Protein AF-A0A2E3EI99-F1 (afdb_monomer_lite)

Radius of gyration: 11.95 Å; chains: 1; bounding box: 28×20×27 Å

pLDDT: mean 89.31, std 14.93, range [43.47, 98.25]

Secondary structure (DSSP, 8-state):
-HHHHHHHHHTT-HHHHHHHHTSS---HHHHHHHHHHHHHH---HHHHHHHHHHHHHHHH----TT---

Sequence (69 aa):
MARLFDDYLSSGRQAEAWATLNSTGWSLPDARAAAERLAAATDRPLLTLQLRAWIAFSQQTDIPERYGY

Foldseek 3Di:
DLVQLCVCLVVVVLVVNVVVLPDFDDQLVRSLVSLVSSLVSDPDVVSVVVSVVVSVVSVPDPDPSPDGD

Structure (mmCIF, N/CA/C/O backbone):
data_AF-A0A2E3EI99-F1
#
_entry.id   AF-A0A2E3EI99-F1
#
loop_
_atom_site.group_PDB
_atom_site.id
_atom_site.type_symbol
_atom_site.label_atom_id
_atom_site.label_alt_id
_atom_site.label_comp_id
_atom_site.label_asym_id
_atom_site.label_entity_id
_atom_site.label_seq_id
_atom_site.pdbx_PDB_ins_code
_atom_site.Cartn_x
_atom_site.Cartn_y
_atom_site.Cartn_z
_atom_site.occupancy
_ato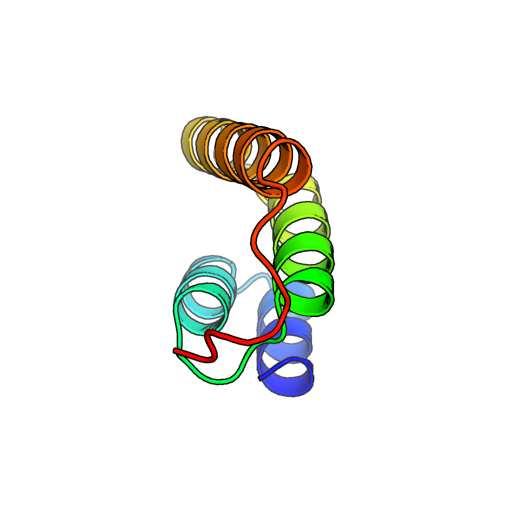m_site.B_iso_or_equiv
_atom_site.auth_seq_id
_atom_site.auth_comp_id
_atom_site.auth_asym_id
_atom_site.auth_atom_id
_atom_site.pdbx_PDB_model_num
ATOM 1 N N . MET A 1 1 ? 0.222 -10.561 -5.631 1.00 83.06 1 MET A N 1
ATOM 2 C CA . MET A 1 1 ? 0.389 -9.632 -4.494 1.00 83.06 1 MET A CA 1
ATOM 3 C C . MET A 1 1 ? -0.645 -8.516 -4.480 1.00 83.06 1 MET A C 1
ATOM 5 O O . MET A 1 1 ? -1.306 -8.380 -3.461 1.00 83.06 1 MET A O 1
ATOM 9 N N . ALA A 1 2 ? -0.871 -7.803 -5.592 1.00 86.56 2 ALA A N 1
ATOM 10 C CA . ALA A 1 2 ? -1.833 -6.692 -5.664 1.00 86.56 2 ALA A CA 1
ATOM 11 C C . ALA A 1 2 ? -3.228 -7.005 -5.085 1.00 86.56 2 ALA A C 1
ATOM 13 O O . ALA A 1 2 ? -3.671 -6.308 -4.183 1.00 86.56 2 ALA A O 1
ATOM 14 N N . ARG A 1 3 ? -3.861 -8.114 -5.495 1.00 92.69 3 ARG A N 1
ATOM 15 C CA . ARG A 1 3 ? -5.186 -8.500 -4.974 1.00 92.69 3 ARG A CA 1
ATOM 16 C C . ARG A 1 3 ? -5.214 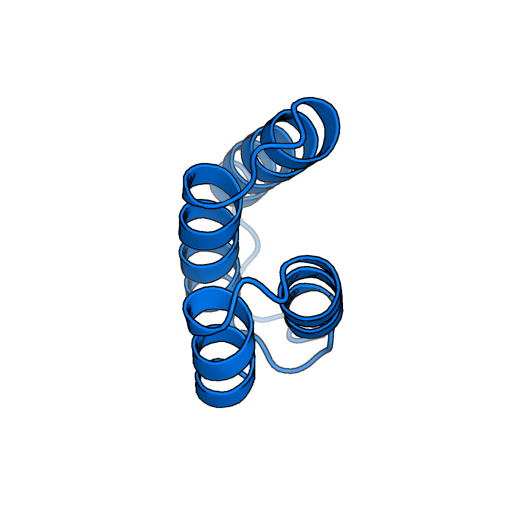-8.699 -3.453 1.00 92.69 3 ARG A C 1
ATOM 18 O O . ARG A 1 3 ? -6.106 -8.201 -2.788 1.00 92.69 3 ARG A O 1
ATOM 25 N N . LEU A 1 4 ? -4.220 -9.397 -2.904 1.00 95.50 4 LEU A N 1
ATOM 26 C CA . LEU A 1 4 ? -4.137 -9.648 -1.463 1.00 95.50 4 LEU A CA 1
ATOM 27 C C . LEU A 1 4 ? -3.883 -8.350 -0.679 1.00 95.50 4 LEU A C 1
ATOM 29 O O . LEU A 1 4 ? -4.445 -8.146 0.393 1.00 95.50 4 LEU A O 1
ATOM 33 N N . PHE A 1 5 ? -3.058 -7.461 -1.237 1.00 97.94 5 PHE A N 1
ATOM 34 C CA . PHE A 1 5 ? -2.849 -6.122 -0.697 1.00 97.94 5 PHE A CA 1
ATOM 35 C C . PHE A 1 5 ? -4.162 -5.324 -0.667 1.00 97.94 5 PHE A C 1
ATOM 37 O O . PHE A 1 5 ? -4.476 -4.736 0.364 1.00 97.94 5 PHE A O 1
ATOM 44 N N . ASP A 1 6 ? -4.939 -5.343 -1.753 1.00 97.00 6 ASP A N 1
ATOM 45 C CA . ASP A 1 6 ? -6.221 -4.633 -1.857 1.00 97.00 6 ASP A CA 1
ATOM 46 C C . ASP A 1 6 ? -7.249 -5.161 -0.847 1.00 97.00 6 ASP A C 1
ATOM 48 O O . ASP A 1 6 ? -7.931 -4.377 -0.180 1.00 97.00 6 ASP A O 1
ATOM 52 N N . ASP A 1 7 ? -7.313 -6.483 -0.676 1.00 98.00 7 ASP A N 1
ATOM 53 C CA . ASP A 1 7 ? -8.190 -7.136 0.297 1.00 98.00 7 ASP A CA 1
ATOM 54 C C . ASP A 1 7 ? -7.834 -6.708 1.735 1.00 98.00 7 ASP A C 1
ATOM 56 O O . ASP A 1 7 ? -8.714 -6.365 2.531 1.00 98.00 7 ASP A O 1
ATOM 60 N N . TYR A 1 8 ? -6.541 -6.654 2.077 1.00 98.00 8 TYR A N 1
ATOM 61 C CA . TYR A 1 8 ? -6.101 -6.173 3.389 1.00 98.00 8 TYR A CA 1
ATOM 62 C C . TYR A 1 8 ? -6.346 -4.678 3.583 1.00 98.00 8 TYR A C 1
ATOM 64 O O . TYR A 1 8 ? -6.845 -4.275 4.635 1.00 98.00 8 TYR A O 1
ATOM 72 N N . LEU A 1 9 ? -6.026 -3.857 2.582 1.00 97.19 9 LEU A N 1
ATOM 73 C CA . LEU A 1 9 ? -6.171 -2.410 2.671 1.00 97.19 9 LEU A CA 1
ATOM 74 C C . LEU A 1 9 ? -7.643 -2.006 2.837 1.00 97.19 9 LEU A C 1
ATOM 76 O O . LEU A 1 9 ? -7.963 -1.223 3.729 1.00 97.19 9 LEU A O 1
ATOM 80 N N . SER A 1 10 ? -8.541 -2.590 2.035 1.00 96.88 10 SER A N 1
ATOM 81 C CA . SER A 1 10 ? -9.990 -2.339 2.110 1.00 96.88 10 SER A CA 1
ATOM 82 C C . SER A 1 10 ? -10.617 -2.817 3.424 1.00 96.88 10 SER A C 1
ATOM 84 O O . SER A 1 10 ? -11.589 -2.229 3.892 1.00 96.88 10 SER A O 1
ATOM 86 N N . SER A 1 11 ? -10.025 -3.829 4.061 1.00 97.19 11 SER A N 1
ATOM 87 C CA . SER A 1 11 ? -10.454 -4.348 5.366 1.00 97.19 11 SER A CA 1
ATOM 88 C C . SER A 1 11 ? -9.844 -3.598 6.563 1.00 97.19 11 SER A C 1
ATOM 90 O O . SER A 1 11 ? -9.996 -4.040 7.700 1.00 97.19 11 SER A O 1
ATOM 92 N N . GLY A 1 12 ? -9.094 -2.510 6.341 1.00 95.69 12 GLY A N 1
ATOM 93 C CA . GLY A 1 12 ? -8.400 -1.765 7.403 1.00 95.69 12 GLY A CA 1
ATOM 94 C C . GLY A 1 12 ? -7.198 -2.500 8.016 1.00 95.69 12 GLY A C 1
ATOM 95 O O . GLY A 1 12 ? -6.613 -2.041 8.999 1.00 95.69 12 GLY A O 1
ATOM 96 N N . ARG A 1 13 ? -6.780 -3.627 7.431 1.00 96.38 13 ARG A N 1
ATOM 97 C CA . ARG A 1 13 ? -5.677 -4.481 7.897 1.00 96.38 13 ARG A CA 1
ATOM 98 C C . ARG A 1 13 ? -4.331 -3.951 7.401 1.00 96.38 13 ARG A C 1
ATOM 100 O O . ARG A 1 13 ? -3.625 -4.569 6.607 1.00 96.38 13 ARG A O 1
ATOM 107 N N . GLN A 1 14 ? -3.985 -2.747 7.853 1.00 94.75 14 GLN A N 1
ATOM 108 C CA . GLN A 1 14 ? -2.831 -1.987 7.355 1.00 94.75 14 GLN A CA 1
ATOM 109 C C . GLN A 1 14 ? -1.481 -2.680 7.612 1.00 94.75 14 GLN A C 1
ATOM 111 O O . GLN A 1 14 ? -0.544 -2.487 6.841 1.00 94.75 14 GLN A O 1
ATOM 116 N N . ALA A 1 15 ? -1.355 -3.477 8.680 1.00 94.88 15 ALA A N 1
ATOM 117 C CA . ALA A 1 15 ? -0.118 -4.206 8.975 1.00 94.88 15 ALA A CA 1
ATOM 118 C C . ALA A 1 15 ? 0.133 -5.325 7.952 1.00 94.88 15 ALA A C 1
ATOM 120 O O . ALA A 1 15 ? 1.253 -5.500 7.479 1.00 94.88 15 ALA A O 1
ATOM 121 N N . GLU A 1 16 ? -0.915 -6.041 7.559 1.00 97.06 16 GLU A N 1
ATOM 122 C CA . GLU A 1 16 ? -0.859 -7.086 6.545 1.00 97.06 16 GLU A CA 1
ATOM 123 C C . GLU A 1 16 ? -0.720 -6.505 5.135 1.00 97.06 16 GLU A C 1
ATOM 125 O O . GLU A 1 16 ? 0.018 -7.055 4.316 1.00 97.06 16 GLU A O 1
ATOM 130 N N . ALA A 1 17 ? -1.339 -5.351 4.866 1.00 97.12 17 ALA A N 1
ATOM 131 C CA . ALA A 1 17 ? -1.094 -4.591 3.641 1.00 97.12 17 ALA A CA 1
ATOM 132 C C . ALA A 1 17 ? 0.387 -4.171 3.537 1.00 97.12 17 ALA A C 1
ATOM 134 O O . ALA A 1 17 ? 1.023 -4.398 2.508 1.00 97.12 17 ALA A O 1
ATOM 135 N N . TRP A 1 18 ? 0.975 -3.652 4.622 1.00 96.31 18 TRP A N 1
ATOM 136 C CA . TRP A 1 18 ? 2.408 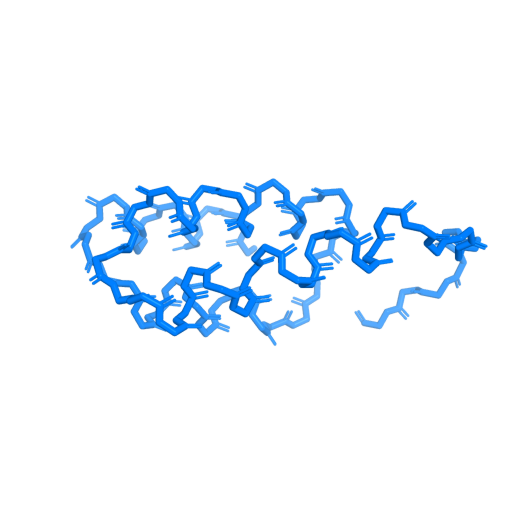-3.348 4.703 1.00 96.31 18 TRP A CA 1
ATOM 137 C C . TRP A 1 18 ? 3.285 -4.592 4.497 1.00 96.31 18 TRP A C 1
ATOM 139 O O . TRP A 1 18 ? 4.229 -4.551 3.709 1.00 96.31 18 TRP A O 1
ATOM 149 N N . ALA A 1 19 ? 2.968 -5.711 5.152 1.00 96.75 19 ALA A N 1
ATOM 150 C CA . ALA A 1 19 ? 3.709 -6.961 4.981 1.00 96.75 19 ALA A CA 1
ATOM 151 C C . ALA A 1 19 ? 3.648 -7.474 3.532 1.00 96.75 19 ALA A C 1
ATOM 153 O O . ALA A 1 19 ? 4.659 -7.913 2.992 1.00 96.75 19 ALA A O 1
ATOM 154 N N . THR A 1 20 ? 2.487 -7.356 2.881 1.00 97.38 20 THR A N 1
ATOM 155 C CA . THR A 1 20 ? 2.310 -7.738 1.472 1.00 97.38 20 THR A CA 1
ATOM 156 C C . THR A 1 20 ? 3.093 -6.816 0.540 1.00 97.38 20 THR A C 1
ATOM 158 O O . THR A 1 20 ? 3.671 -7.285 -0.431 1.00 97.38 20 THR A O 1
ATOM 161 N N . LEU A 1 21 ? 3.165 -5.514 0.828 1.00 96.25 21 LEU A N 1
ATOM 162 C CA . LEU A 1 21 ? 3.997 -4.581 0.062 1.00 96.25 21 LEU A CA 1
ATOM 163 C C . LEU A 1 21 ? 5.500 -4.898 0.181 1.00 96.25 21 LEU A C 1
ATOM 165 O O . LEU A 1 21 ? 6.241 -4.691 -0.771 1.00 96.25 21 LEU A O 1
ATOM 169 N N . ASN A 1 22 ? 5.943 -5.426 1.324 1.00 94.81 22 ASN A N 1
ATOM 170 C CA . ASN A 1 22 ? 7.338 -5.824 1.551 1.00 94.81 22 ASN A CA 1
ATOM 171 C C . ASN A 1 22 ? 7.660 -7.256 1.083 1.00 94.81 22 ASN A C 1
ATOM 173 O O . ASN A 1 22 ? 8.779 -7.726 1.290 1.00 94.81 22 ASN A O 1
ATOM 177 N N . SER A 1 23 ? 6.708 -7.973 0.479 1.00 94.50 23 SER A N 1
ATOM 178 C CA . SER A 1 23 ? 6.983 -9.282 -0.118 1.00 94.50 23 SER A CA 1
ATOM 179 C C . SER A 1 23 ? 7.646 -9.146 -1.492 1.00 94.50 23 SER A C 1
ATOM 181 O O . SER A 1 23 ? 7.602 -8.092 -2.119 1.00 94.50 23 SER A O 1
ATOM 183 N N . THR A 1 24 ? 8.199 -10.237 -2.016 1.00 89.75 24 THR A N 1
ATOM 184 C CA . THR A 1 24 ? 8.719 -10.295 -3.392 1.00 89.75 24 THR A CA 1
ATOM 185 C C . THR A 1 24 ? 7.596 -10.334 -4.440 1.00 89.75 24 THR A C 1
ATOM 187 O O . THR A 1 24 ? 6.421 -10.549 -4.115 1.00 89.75 24 THR A O 1
ATOM 190 N N . GLY A 1 25 ? 7.955 -10.140 -5.715 1.00 89.31 25 GLY A N 1
ATOM 191 C CA . GLY A 1 25 ? 7.045 -10.312 -6.857 1.00 89.31 25 GLY A CA 1
ATOM 192 C C . GLY A 1 25 ? 6.237 -9.073 -7.253 1.00 89.31 25 GLY A C 1
ATOM 193 O O . GLY A 1 25 ? 5.278 -9.191 -8.017 1.00 89.31 25 GLY A O 1
ATOM 194 N N . TRP A 1 26 ? 6.598 -7.896 -6.742 1.00 94.12 26 TRP A N 1
ATOM 195 C CA . TRP A 1 26 ? 6.072 -6.624 -7.228 1.00 94.12 26 TRP A CA 1
ATOM 196 C C . TRP A 1 26 ? 6.936 -6.083 -8.362 1.00 94.12 26 TRP A C 1
ATOM 198 O O . TRP A 1 26 ? 8.163 -6.097 -8.275 1.00 94.12 26 TRP A O 1
ATOM 208 N N . SER A 1 27 ? 6.300 -5.530 -9.393 1.00 92.38 27 SER A N 1
ATOM 209 C CA . SER A 1 27 ? 6.995 -4.575 -10.252 1.00 92.38 27 SER A CA 1
ATOM 210 C C . SER A 1 27 ? 7.224 -3.274 -9.471 1.00 92.38 27 SER A C 1
ATOM 212 O O . SER A 1 27 ? 6.447 -2.930 -8.574 1.00 92.38 27 SER A O 1
ATOM 214 N N . LEU A 1 28 ? 8.276 -2.522 -9.807 1.00 91.25 28 LEU A N 1
ATOM 215 C CA . LEU A 1 28 ? 8.534 -1.234 -9.158 1.00 91.25 28 LEU A CA 1
ATOM 216 C C . LEU A 1 28 ? 7.359 -0.241 -9.319 1.00 91.25 28 LEU A C 1
ATOM 218 O O . LEU A 1 28 ? 6.992 0.385 -8.321 1.00 91.25 28 LEU A O 1
ATOM 222 N N . PRO A 1 29 ? 6.715 -0.108 -10.500 1.00 92.31 29 PRO A N 1
ATOM 223 C CA . PRO A 1 29 ? 5.509 0.709 -10.642 1.00 92.31 29 PRO A CA 1
ATOM 224 C C . PRO A 1 29 ? 4.355 0.260 -9.733 1.00 92.31 29 PRO A C 1
ATOM 226 O O . PRO A 1 29 ? 3.745 1.100 -9.069 1.00 92.31 29 PRO A O 1
ATOM 229 N N . ASP A 1 30 ? 4.088 -1.047 -9.639 1.00 94.88 30 ASP A N 1
ATOM 230 C CA . ASP A 1 30 ? 2.989 -1.560 -8.812 1.00 94.88 30 ASP A CA 1
ATOM 231 C C . ASP A 1 30 ? 3.258 -1.355 -7.317 1.00 94.88 30 ASP A C 1
ATOM 233 O O . ASP A 1 30 ? 2.352 -0.984 -6.566 1.00 94.88 30 ASP A O 1
ATOM 237 N N . ALA A 1 31 ? 4.508 -1.551 -6.882 1.00 96.19 31 ALA A N 1
ATOM 238 C CA . ALA A 1 31 ? 4.923 -1.296 -5.507 1.00 96.19 31 ALA A CA 1
ATOM 239 C C . ALA A 1 31 ? 4.771 0.190 -5.140 1.00 96.19 31 ALA A C 1
ATOM 241 O O . ALA A 1 31 ? 4.279 0.505 -4.058 1.00 96.19 31 ALA A O 1
ATOM 242 N N . ARG A 1 32 ? 5.118 1.116 -6.047 1.00 96.25 32 ARG A N 1
ATOM 243 C CA . ARG A 1 32 ? 4.882 2.560 -5.856 1.00 96.25 32 ARG A CA 1
ATOM 244 C C . ARG A 1 32 ? 3.399 2.877 -5.707 1.00 96.25 32 ARG A C 1
ATOM 246 O O . ARG A 1 32 ? 3.012 3.501 -4.722 1.00 96.25 32 ARG A O 1
ATOM 253 N N . ALA A 1 33 ? 2.565 2.384 -6.620 1.00 96.75 33 ALA A N 1
ATOM 254 C CA . ALA A 1 33 ? 1.124 2.605 -6.554 1.00 96.75 33 ALA A CA 1
ATOM 255 C C . ALA A 1 33 ? 0.505 2.015 -5.273 1.00 96.75 33 ALA A C 1
ATOM 257 O O . ALA A 1 33 ? -0.411 2.590 -4.686 1.00 96.75 33 ALA A O 1
ATOM 258 N N . ALA A 1 34 ? 0.981 0.858 -4.807 1.00 97.88 34 ALA A N 1
ATOM 259 C CA . ALA A 1 34 ? 0.568 0.281 -3.528 1.00 97.88 34 ALA A CA 1
ATOM 260 C C . ALA A 1 34 ? 1.046 1.116 -2.326 1.00 97.88 34 ALA A C 1
ATOM 262 O O . ALA A 1 34 ? 0.263 1.368 -1.409 1.00 97.88 34 ALA A O 1
ATOM 263 N N . ALA A 1 35 ? 2.286 1.610 -2.345 1.00 97.94 35 ALA A N 1
ATOM 264 C CA . ALA A 1 35 ? 2.820 2.479 -1.301 1.00 97.94 35 ALA A CA 1
ATOM 265 C C . ALA A 1 35 ? 2.033 3.793 -1.171 1.00 97.94 35 ALA A C 1
ATOM 267 O O . ALA A 1 35 ? 1.734 4.210 -0.052 1.00 97.94 35 ALA A O 1
ATOM 268 N N . GLU A 1 36 ? 1.646 4.417 -2.288 1.00 98.12 36 GLU A N 1
ATOM 269 C CA . GLU A 1 36 ? 0.813 5.629 -2.299 1.00 98.12 36 GLU A CA 1
ATOM 270 C C . GLU A 1 36 ? -0.548 5.381 -1.642 1.00 98.12 36 GLU A C 1
ATOM 272 O O . GLU A 1 36 ? -0.972 6.135 -0.762 1.00 98.12 36 GLU A O 1
ATOM 277 N N . ARG A 1 37 ? -1.206 4.278 -2.013 1.00 98.25 37 ARG A N 1
ATOM 278 C CA . ARG A 1 37 ? -2.510 3.894 -1.458 1.00 98.25 37 ARG A CA 1
ATOM 279 C C . ARG A 1 37 ? -2.429 3.577 0.033 1.00 98.25 37 ARG A C 1
ATOM 281 O O . ARG A 1 37 ? -3.284 4.024 0.793 1.00 98.25 37 ARG A O 1
ATOM 288 N N . LEU A 1 38 ? -1.387 2.871 0.476 1.00 98.00 38 LEU A N 1
ATOM 289 C CA . LEU A 1 38 ? -1.173 2.607 1.901 1.00 98.00 38 LEU A CA 1
ATOM 290 C C . LEU A 1 38 ? -0.875 3.897 2.679 1.00 98.00 38 LEU A C 1
ATOM 292 O O . LEU A 1 38 ? -1.390 4.069 3.780 1.00 98.00 38 LEU A O 1
ATOM 296 N N . ALA A 1 39 ? -0.097 4.821 2.107 1.00 97.81 39 ALA A N 1
ATOM 297 C CA . ALA A 1 39 ? 0.228 6.098 2.739 1.00 97.81 39 ALA A CA 1
ATOM 298 C C . ALA A 1 39 ? -1.002 7.001 2.907 1.00 97.81 39 ALA A C 1
ATOM 300 O O . ALA A 1 39 ? -1.066 7.755 3.876 1.00 97.81 39 ALA A O 1
ATOM 301 N N . ALA A 1 40 ? -1.957 6.925 1.976 1.00 97.06 40 ALA A N 1
ATOM 302 C CA . ALA A 1 40 ? -3.222 7.650 2.044 1.00 97.06 40 ALA A CA 1
ATOM 303 C C . ALA A 1 40 ? -4.216 7.041 3.049 1.00 97.06 40 ALA A C 1
ATOM 305 O O . ALA A 1 40 ? -5.043 7.765 3.593 1.00 97.06 40 ALA A O 1
ATOM 306 N N . ALA A 1 41 ? -4.143 5.729 3.289 1.00 95.94 41 ALA A N 1
ATOM 307 C CA . ALA A 1 41 ? -5.086 5.002 4.140 1.00 95.94 41 ALA A CA 1
ATOM 308 C C . ALA A 1 41 ? -4.633 4.843 5.603 1.00 95.94 41 ALA A C 1
ATOM 310 O O . ALA A 1 41 ? -5.437 4.457 6.447 1.00 95.94 41 ALA A O 1
ATOM 311 N N . THR A 1 42 ? -3.349 5.056 5.903 1.00 94.12 42 THR A N 1
ATOM 312 C CA . THR A 1 42 ? -2.784 4.856 7.246 1.00 94.12 42 THR A CA 1
ATOM 313 C C . THR A 1 42 ? -2.858 6.110 8.114 1.00 94.12 42 THR A C 1
ATOM 315 O O . THR A 1 42 ? -2.358 7.164 7.733 1.00 94.12 42 THR A O 1
ATOM 318 N N . ASP A 1 43 ? -3.346 5.959 9.348 1.00 92.69 43 ASP A N 1
ATOM 319 C CA . ASP A 1 43 ? -3.348 7.016 10.376 1.00 92.69 43 ASP A CA 1
ATOM 320 C C . ASP A 1 43 ? -2.035 7.072 11.179 1.00 92.69 43 ASP A C 1
ATOM 322 O O . ASP A 1 43 ? -1.919 7.790 12.170 1.00 92.69 43 ASP A O 1
ATOM 326 N N . ARG A 1 44 ? -1.027 6.278 10.792 1.00 93.44 44 ARG A N 1
ATOM 327 C CA . ARG A 1 44 ? 0.277 6.190 11.471 1.00 93.44 44 ARG A CA 1
ATOM 328 C C . ARG A 1 44 ? 1.290 7.153 10.836 1.00 93.44 44 ARG A C 1
ATOM 330 O O . ARG A 1 44 ? 1.844 6.808 9.789 1.00 93.44 44 ARG A O 1
ATOM 337 N N . PRO A 1 45 ? 1.647 8.286 11.478 1.00 94.06 45 PRO A N 1
ATOM 338 C CA . PRO A 1 45 ? 2.441 9.336 10.830 1.00 94.06 45 PRO A CA 1
ATOM 339 C C . PRO A 1 45 ? 3.838 8.881 10.392 1.00 94.06 45 PRO A C 1
ATOM 341 O O . PRO A 1 45 ? 4.312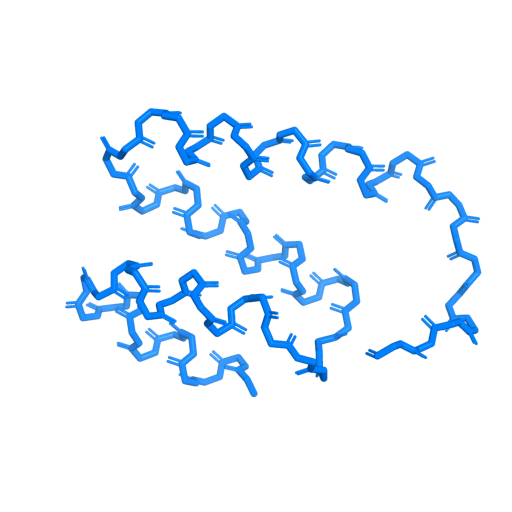 9.264 9.325 1.00 94.06 45 PRO A O 1
ATOM 344 N N . LEU A 1 46 ? 4.492 8.025 11.187 1.00 95.56 46 LEU A N 1
ATOM 345 C CA . LEU A 1 46 ? 5.815 7.487 10.851 1.00 95.56 46 LEU A CA 1
ATOM 346 C C . LEU A 1 46 ? 5.772 6.543 9.644 1.00 95.56 46 LEU A C 1
ATOM 348 O O . LEU A 1 46 ? 6.679 6.570 8.816 1.00 95.56 46 LEU A O 1
ATOM 352 N N . LEU A 1 47 ? 4.707 5.745 9.509 1.00 94.19 47 LEU A N 1
ATOM 353 C CA . LEU A 1 47 ? 4.524 4.879 8.344 1.00 94.19 47 LEU A CA 1
ATOM 354 C C . LEU A 1 47 ? 4.263 5.719 7.089 1.00 94.19 47 LEU A C 1
ATOM 356 O O . LEU A 1 47 ? 4.868 5.469 6.049 1.00 94.19 47 LEU A O 1
ATOM 360 N N . THR A 1 48 ? 3.431 6.758 7.196 1.00 97.31 48 THR A N 1
ATOM 361 C CA . THR A 1 48 ? 3.199 7.710 6.102 1.00 97.31 48 THR A CA 1
ATOM 362 C C . THR A 1 48 ? 4.500 8.379 5.656 1.00 97.31 48 THR A C 1
ATOM 364 O O . THR A 1 48 ? 4.762 8.464 4.457 1.00 97.31 48 THR A O 1
ATOM 367 N N . LEU A 1 49 ? 5.335 8.830 6.601 1.00 97.38 49 LEU A N 1
ATOM 368 C CA . LEU A 1 49 ? 6.631 9.444 6.301 1.00 97.38 49 LEU A CA 1
ATOM 369 C C . LEU A 1 49 ? 7.565 8.467 5.575 1.00 97.38 49 LEU A C 1
ATOM 371 O O . LEU A 1 49 ? 8.118 8.817 4.534 1.00 97.38 49 LEU A O 1
ATOM 375 N N . GLN A 1 50 ? 7.694 7.242 6.090 1.00 96.81 50 GLN A N 1
ATOM 376 C CA . GLN A 1 50 ? 8.518 6.193 5.490 1.00 96.81 50 GLN A CA 1
ATOM 377 C C . GLN A 1 50 ? 8.088 5.882 4.050 1.00 96.81 50 GLN A C 1
ATOM 379 O O . GLN A 1 50 ? 8.925 5.843 3.149 1.00 96.81 50 GLN A O 1
ATOM 384 N N . LEU A 1 51 ? 6.784 5.694 3.817 1.00 97.62 51 LEU A N 1
ATOM 385 C CA . LEU A 1 51 ? 6.237 5.400 2.490 1.00 97.62 51 LEU A CA 1
ATOM 386 C C . LEU A 1 51 ? 6.521 6.535 1.504 1.00 97.62 51 LEU A C 1
ATOM 388 O O . LEU A 1 51 ? 6.983 6.285 0.395 1.00 97.62 51 LEU A O 1
ATOM 392 N N . ARG A 1 52 ? 6.310 7.789 1.920 1.00 96.88 52 ARG A N 1
ATOM 393 C CA . ARG A 1 52 ? 6.591 8.968 1.087 1.00 96.88 52 ARG A CA 1
ATOM 394 C C . ARG A 1 52 ? 8.074 9.097 0.744 1.00 96.88 52 ARG A C 1
ATOM 396 O O . ARG A 1 52 ? 8.401 9.373 -0.407 1.00 96.88 52 ARG A O 1
ATOM 403 N N . ALA A 1 53 ? 8.958 8.873 1.716 1.00 96.31 53 ALA A N 1
ATOM 404 C CA . ALA A 1 53 ? 10.401 8.901 1.493 1.00 96.31 53 ALA A CA 1
ATOM 405 C C . ALA A 1 53 ? 10.835 7.822 0.490 1.00 96.31 53 ALA A C 1
ATOM 407 O O . ALA A 1 53 ? 11.592 8.107 -0.437 1.00 96.31 53 ALA A O 1
ATOM 408 N N . TRP A 1 54 ? 10.307 6.604 0.631 1.00 95.94 54 TRP A N 1
ATOM 409 C CA . TRP A 1 54 ? 10.598 5.510 -0.292 1.00 95.94 54 TRP A CA 1
ATOM 410 C C . TRP A 1 54 ? 10.058 5.770 -1.707 1.00 95.94 54 TRP A C 1
ATOM 412 O O . TRP A 1 54 ? 10.784 5.544 -2.674 1.00 95.94 54 TRP A O 1
ATOM 422 N N . ILE A 1 55 ? 8.839 6.309 -1.853 1.00 95.69 55 ILE A N 1
ATOM 423 C CA . ILE A 1 55 ? 8.283 6.696 -3.163 1.00 95.69 55 ILE A CA 1
ATOM 424 C C . ILE A 1 55 ? 9.213 7.704 -3.847 1.00 95.69 55 ILE A C 1
ATOM 426 O O . ILE A 1 55 ? 9.636 7.464 -4.979 1.00 95.69 55 ILE A O 1
ATOM 430 N N . ALA A 1 56 ? 9.601 8.772 -3.143 1.00 94.81 56 ALA A N 1
ATOM 431 C CA . ALA A 1 56 ? 10.492 9.800 -3.678 1.00 94.81 56 ALA A CA 1
ATOM 432 C C . ALA A 1 56 ? 11.862 9.232 -4.084 1.00 94.81 56 ALA A C 1
ATOM 434 O O . ALA A 1 56 ? 12.331 9.489 -5.191 1.00 94.81 56 ALA A O 1
ATOM 435 N N . PHE A 1 57 ? 12.477 8.414 -3.223 1.00 92.69 57 PHE A N 1
ATOM 436 C CA . PHE A 1 57 ? 13.732 7.723 -3.530 1.00 92.69 57 PHE A CA 1
ATOM 437 C C . PHE A 1 57 ? 13.596 6.859 -4.786 1.00 92.69 57 PHE A C 1
ATOM 439 O O . PHE A 1 57 ? 14.387 6.967 -5.723 1.00 92.69 57 PHE A O 1
ATOM 446 N N . SER A 1 58 ? 12.548 6.037 -4.837 1.00 91.31 58 SER A N 1
ATOM 447 C CA . SER A 1 58 ? 12.353 5.107 -5.938 1.00 91.31 58 SER A CA 1
ATOM 448 C C . SER A 1 58 ? 12.226 5.842 -7.272 1.00 91.31 58 SER A C 1
ATOM 450 O O . SER A 1 58 ? 12.774 5.360 -8.253 1.00 91.31 58 SER A O 1
ATOM 452 N N . GLN A 1 59 ? 11.560 7.002 -7.325 1.00 88.38 59 GLN A N 1
ATOM 453 C CA . GLN A 1 59 ? 11.374 7.806 -8.543 1.00 88.38 59 GLN A CA 1
ATOM 454 C C . GLN A 1 59 ? 12.663 8.460 -9.054 1.00 88.38 59 GLN A C 1
ATOM 456 O O . GLN A 1 59 ? 12.797 8.667 -10.255 1.00 88.38 59 GLN A 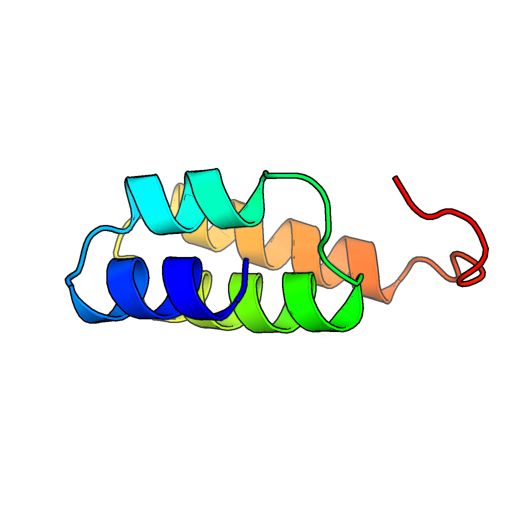O 1
ATOM 461 N N . GLN A 1 60 ? 13.603 8.781 -8.163 1.00 82.19 60 GLN A N 1
ATOM 462 C CA . GLN A 1 60 ? 14.899 9.362 -8.534 1.00 82.19 60 GLN A CA 1
ATOM 463 C C . GLN A 1 60 ? 15.855 8.333 -9.128 1.00 82.19 60 GLN A C 1
ATOM 465 O O . GLN A 1 60 ? 16.850 8.696 -9.754 1.00 82.19 60 GLN A O 1
ATOM 470 N N . THR A 1 61 ? 15.591 7.050 -8.889 1.00 62.59 61 THR A N 1
ATOM 471 C CA . THR A 1 61 ? 16.529 6.011 -9.266 1.00 62.59 61 THR A CA 1
ATOM 472 C C . THR A 1 61 ? 16.224 5.556 -10.690 1.00 62.59 61 THR A C 1
ATOM 474 O O . THR A 1 61 ? 15.236 4.865 -10.932 1.00 62.59 61 THR A O 1
ATOM 477 N N . ASP A 1 62 ? 17.099 5.933 -11.621 1.00 58.81 62 ASP A N 1
ATOM 478 C CA . ASP A 1 62 ? 17.170 5.422 -12.995 1.00 58.81 62 ASP A CA 1
ATOM 479 C C . ASP A 1 62 ? 17.698 3.970 -12.967 1.00 58.81 62 ASP A C 1
ATOM 481 O O . ASP A 1 62 ? 18.762 3.649 -13.492 1.00 58.81 62 ASP A O 1
ATOM 485 N N . ILE A 1 63 ? 17.019 3.090 -12.215 1.00 56.47 63 ILE A N 1
ATOM 486 C CA . ILE A 1 63 ? 17.348 1.663 -12.147 1.00 56.47 63 ILE A CA 1
ATOM 487 C C . ILE A 1 63 ? 16.810 1.058 -13.440 1.00 56.47 63 ILE A C 1
ATOM 489 O O . ILE A 1 63 ? 15.588 1.018 -13.608 1.00 56.47 63 ILE A O 1
ATOM 493 N N . PRO A 1 64 ? 17.673 0.565 -14.348 1.00 51.66 64 PRO A N 1
ATOM 494 C CA . PRO A 1 64 ? 17.204 -0.162 -15.515 1.00 51.66 64 PRO A CA 1
ATOM 495 C C . PRO A 1 64 ? 16.321 -1.314 -15.033 1.00 51.66 64 PRO A C 1
ATOM 497 O O . PRO A 1 64 ? 16.713 -2.016 -14.099 1.00 51.66 64 PRO A O 1
ATOM 500 N N . GLU A 1 65 ? 15.180 -1.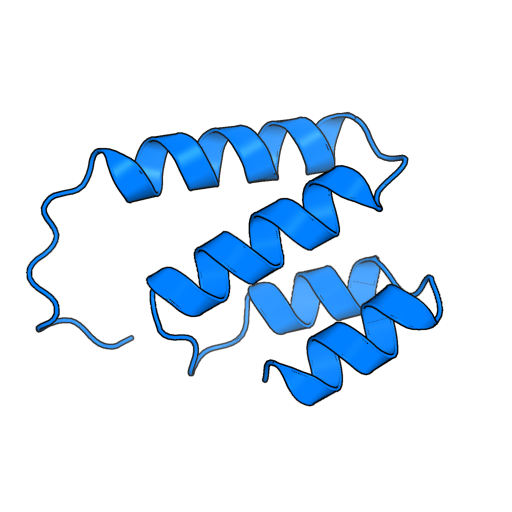553 -15.685 1.00 54.34 65 GLU A N 1
ATOM 501 C CA . GLU A 1 65 ? 14.172 -2.583 -15.342 1.00 54.34 65 GLU A CA 1
ATOM 502 C C . GLU A 1 65 ? 14.722 -4.027 -15.217 1.00 54.34 65 GLU A C 1
ATOM 504 O O . GLU A 1 65 ? 13.987 -4.972 -14.948 1.00 54.34 65 GLU A O 1
ATOM 509 N N . ARG A 1 66 ? 16.029 -4.227 -15.407 1.00 48.81 66 ARG A N 1
ATOM 510 C CA . ARG A 1 66 ? 16.714 -5.513 -15.500 1.00 48.81 66 ARG A CA 1
ATOM 511 C C . ARG A 1 66 ? 17.040 -6.190 -14.164 1.00 48.81 66 ARG A C 1
ATOM 513 O O . ARG A 1 66 ? 17.530 -7.315 -14.194 1.00 48.81 66 ARG A O 1
ATOM 520 N N . TYR A 1 67 ? 16.773 -5.575 -13.016 1.00 45.66 67 TYR A N 1
ATOM 521 C CA . TYR A 1 67 ? 16.934 -6.251 -11.723 1.00 45.66 67 TYR A CA 1
ATOM 522 C C . TYR A 1 67 ? 15.579 -6.488 -11.065 1.00 45.66 67 TYR A C 1
ATOM 524 O O . TYR A 1 67 ? 15.115 -5.703 -10.243 1.00 45.66 67 TYR A O 1
ATOM 532 N N . GLY A 1 68 ? 14.957 -7.601 -11.456 1.00 46.88 68 GLY A N 1
ATOM 533 C CA . GLY A 1 68 ? 13.952 -8.258 -10.632 1.00 46.88 68 GLY A CA 1
ATOM 534 C C . GLY A 1 68 ? 14.622 -8.838 -9.387 1.00 46.88 68 GLY A C 1
ATOM 535 O O . GLY A 1 68 ? 15.593 -9.587 -9.509 1.00 46.88 68 GLY A O 1
ATOM 536 N N . TYR A 1 69 ? 14.105 -8.470 -8.219 1.00 43.47 69 TYR A N 1
ATOM 537 C CA . TYR A 1 69 ? 14.326 -9.159 -6.949 1.00 43.47 69 TYR A CA 1
ATOM 538 C C . TYR A 1 69 ? 13.012 -9.805 -6.502 1.00 43.47 69 TYR A C 1
ATOM 540 O O . TYR A 1 69 ? 11.949 -9.154 -6.646 1.00 43.47 69 TYR A O 1
#